Protein AF-A0A7C6A7K3-F1 (afdb_monomer_lite)

pLDDT: mean 88.15, std 12.74, range [51.0, 98.44]

Structure (mmCIF, N/CA/C/O backbone):
data_AF-A0A7C6A7K3-F1
#
_entry.id   AF-A0A7C6A7K3-F1
#
loop_
_atom_site.group_PDB
_atom_site.id
_atom_site.type_symbol
_atom_site.label_atom_id
_atom_site.label_alt_id
_atom_site.label_comp_id
_atom_site.label_asym_id
_atom_site.label_entity_id
_atom_site.label_seq_id
_atom_site.pdbx_PDB_ins_code
_atom_site.Cartn_x
_atom_site.Cartn_y
_atom_site.Cartn_z
_atom_site.occupancy
_atom_site.B_iso_or_equiv
_atom_site.auth_seq_id
_atom_site.auth_comp_id
_atom_site.auth_asym_id
_atom_site.auth_atom_id
_atom_site.pdbx_PDB_model_num
ATOM 1 N N . MET A 1 1 ? -1.069 21.422 1.270 1.00 51.00 1 MET A N 1
ATOM 2 C CA . MET A 1 1 ? -1.191 20.662 0.007 1.00 51.00 1 MET A CA 1
ATOM 3 C C . MET A 1 1 ? -2.345 19.659 0.063 1.00 51.00 1 MET A C 1
ATOM 5 O O . MET A 1 1 ? -3.3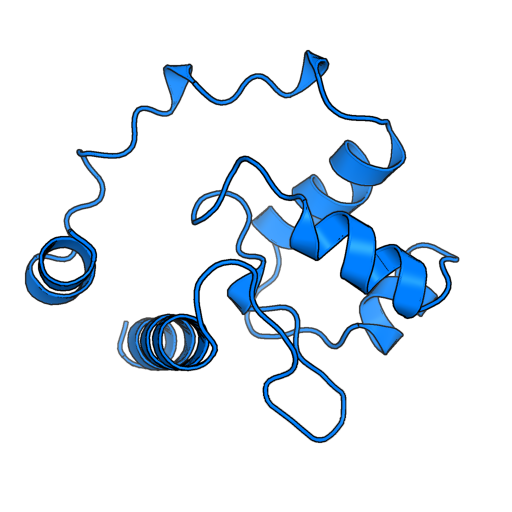29 19.885 -0.620 1.00 51.00 1 MET A O 1
ATOM 9 N N . PHE A 1 2 ? -2.332 18.653 0.949 1.00 56.59 2 PHE A N 1
ATOM 10 C CA . PHE A 1 2 ? -3.397 17.627 1.008 1.00 56.59 2 PHE A CA 1
ATOM 11 C C . PHE A 1 2 ? -4.784 18.129 1.449 1.00 56.59 2 PHE A C 1
ATOM 13 O O . PHE A 1 2 ? -5.793 17.709 0.896 1.00 56.59 2 PHE A O 1
ATOM 20 N N . SER A 1 3 ? -4.843 19.124 2.341 1.00 54.66 3 SER A N 1
ATOM 21 C CA . SER A 1 3 ? -6.094 19.801 2.738 1.00 54.66 3 SER A CA 1
ATOM 22 C C . SER A 1 3 ? -6.895 20.363 1.549 1.00 54.66 3 SER A C 1
ATOM 24 O O . SER A 1 3 ? -8.119 20.391 1.600 1.00 54.66 3 SER A O 1
ATOM 26 N N . MET A 1 4 ? -6.242 20.765 0.448 1.00 54.38 4 MET A N 1
ATOM 27 C CA . MET A 1 4 ? -6.947 21.249 -0.749 1.00 54.38 4 MET A CA 1
ATOM 28 C C . MET A 1 4 ? -7.599 20.111 -1.543 1.00 54.38 4 MET A C 1
ATOM 30 O O . MET A 1 4 ? -8.719 20.292 -2.014 1.00 54.38 4 MET A O 1
ATOM 34 N N . VAL A 1 5 ? -6.949 18.943 -1.618 1.00 63.59 5 VAL A N 1
ATOM 35 C CA . VAL A 1 5 ? -7.457 17.743 -2.310 1.00 63.59 5 VAL A CA 1
ATOM 36 C C . VAL A 1 5 ? -8.780 17.297 -1.696 1.00 63.59 5 VAL A C 1
ATOM 38 O O . VAL A 1 5 ? -9.785 17.162 -2.390 1.00 63.59 5 VAL A O 1
ATOM 41 N N . PHE A 1 6 ? -8.809 17.164 -0.369 1.00 64.25 6 PHE A N 1
ATOM 42 C CA . PHE A 1 6 ? -9.995 16.690 0.344 1.00 64.25 6 PHE A CA 1
ATOM 43 C C . PHE A 1 6 ? -11.097 17.745 0.459 1.00 64.25 6 PHE A C 1
ATOM 45 O O . PHE A 1 6 ? -12.274 17.396 0.429 1.00 64.25 6 PHE A O 1
ATOM 52 N N . LYS A 1 7 ? -10.749 19.039 0.553 1.00 63.25 7 LYS A N 1
ATOM 53 C CA . LYS A 1 7 ? -11.748 20.118 0.651 1.00 63.25 7 LYS A CA 1
ATOM 54 C C . LYS A 1 7 ? -12.428 20.445 -0.674 1.00 63.25 7 LYS A C 1
ATOM 56 O O . LYS A 1 7 ? -13.592 20.825 -0.658 1.00 63.25 7 LYS A O 1
ATOM 61 N N . LYS A 1 8 ? -11.710 20.361 -1.798 1.00 62.84 8 LYS A N 1
ATOM 62 C CA . LYS A 1 8 ? -12.235 20.775 -3.110 1.00 62.84 8 LYS A CA 1
ATOM 63 C C . LYS A 1 8 ? -12.629 19.613 -4.022 1.00 62.84 8 LYS A C 1
ATOM 65 O O . LYS A 1 8 ? -13.246 19.875 -5.046 1.00 62.84 8 LYS A O 1
ATOM 70 N N . LYS A 1 9 ? -12.288 18.362 -3.669 1.00 64.81 9 LYS A N 1
ATOM 71 C CA . LYS A 1 9 ? -12.401 17.182 -4.555 1.00 64.81 9 LYS A CA 1
ATOM 72 C C . LYS A 1 9 ? -11.753 17.414 -5.930 1.00 64.81 9 LYS A C 1
ATOM 74 O O . LYS A 1 9 ? -12.161 16.830 -6.927 1.00 64.81 9 LYS A O 1
ATOM 79 N N . ASP A 1 10 ? -10.757 18.291 -5.974 1.00 67.00 10 ASP A N 1
ATOM 80 C CA . ASP A 1 10 ? -10.119 18.734 -7.203 1.00 67.00 10 ASP A CA 1
ATOM 81 C C . ASP A 1 10 ? -8.786 18.007 -7.360 1.00 67.00 10 ASP A C 1
ATOM 83 O O . ASP A 1 10 ? -7.875 18.200 -6.553 1.00 67.00 10 ASP A O 1
ATOM 87 N N . LEU A 1 11 ? -8.708 17.138 -8.369 1.00 67.44 11 LEU A N 1
ATOM 88 C CA . LEU A 1 11 ? -7.525 16.352 -8.727 1.00 67.44 11 LEU A CA 1
ATOM 89 C C . LEU A 1 11 ? -6.780 16.934 -9.936 1.00 67.44 11 LEU A C 1
ATOM 91 O O . LEU A 1 11 ? -5.839 16.307 -10.416 1.00 67.44 11 LEU A O 1
ATOM 95 N N . SER A 1 12 ? -7.156 18.122 -10.431 1.00 68.69 12 SER A N 1
ATOM 96 C CA . SER A 1 12 ? -6.540 18.726 -11.622 1.00 68.69 12 SER A CA 1
ATOM 97 C C . SER A 1 12 ? -5.064 19.097 -11.432 1.00 68.69 12 SER A C 1
ATOM 99 O O . SER A 1 12 ? -4.372 19.393 -12.400 1.00 68.69 12 SER A O 1
ATOM 101 N N . PHE A 1 13 ? -4.579 19.097 -10.188 1.00 66.94 13 PHE A N 1
ATOM 102 C CA . PHE A 1 13 ? -3.173 19.319 -9.849 1.00 66.94 13 PHE A CA 1
ATOM 103 C C . PHE A 1 13 ? -2.287 18.088 -10.105 1.00 66.94 13 PHE A C 1
ATOM 105 O O . PHE A 1 13 ? -1.064 18.204 -10.038 1.00 66.94 13 PHE A O 1
ATOM 112 N N . LEU A 1 14 ? -2.875 16.908 -10.339 1.00 66.19 14 LEU A N 1
ATOM 113 C CA . LEU A 1 14 ? -2.122 15.715 -10.709 1.00 66.19 14 LEU A CA 1
ATOM 114 C C . LEU A 1 14 ? -1.771 15.796 -12.194 1.00 66.19 14 LEU A C 1
ATOM 116 O O . LEU A 1 14 ? -2.630 15.645 -13.060 1.00 66.19 14 LEU A O 1
ATOM 120 N N . ASP A 1 15 ? -0.492 16.014 -12.481 1.00 66.25 15 ASP A N 1
ATOM 121 C CA . ASP A 1 15 ? 0.033 15.868 -13.833 1.00 66.25 15 ASP A CA 1
ATOM 122 C C . ASP A 1 15 ? 0.214 14.378 -14.156 1.00 66.25 15 ASP A C 1
ATOM 124 O O . ASP A 1 15 ? 1.204 13.740 -13.787 1.00 66.25 15 ASP A O 1
ATOM 128 N N . TYR A 1 16 ? -0.777 13.814 -14.844 1.00 67.31 16 TYR A N 1
ATOM 129 C CA . TYR A 1 16 ? -0.756 12.425 -15.301 1.00 67.31 16 TYR A CA 1
ATOM 130 C C . TYR A 1 16 ? 0.344 12.155 -16.345 1.00 67.31 16 TYR A C 1
ATOM 132 O O . TYR A 1 16 ? 0.707 10.996 -16.543 1.00 67.31 16 TYR A O 1
ATOM 140 N N . GLY A 1 17 ? 0.917 13.192 -16.974 1.00 66.44 17 GLY A N 1
ATOM 141 C CA . GLY A 1 17 ? 2.049 13.080 -17.898 1.00 66.44 17 GLY A CA 1
ATOM 142 C C . GLY A 1 17 ? 3.356 12.645 -17.226 1.00 66.44 17 GLY A C 1
ATOM 143 O O . GLY A 1 17 ? 4.271 12.184 -17.905 1.00 66.44 17 GLY A O 1
ATOM 144 N N . LEU A 1 18 ? 3.432 12.714 -15.892 1.00 67.62 18 LEU A N 1
ATOM 145 C CA . LEU A 1 18 ? 4.571 12.237 -15.098 1.00 67.62 18 LEU A CA 1
ATOM 146 C C . LEU A 1 18 ? 4.521 10.725 -14.797 1.00 67.62 18 LEU A C 1
ATOM 148 O O . LEU A 1 18 ? 5.452 10.182 -14.196 1.00 67.62 18 LEU A O 1
ATOM 152 N N . LEU A 1 19 ? 3.455 10.023 -15.199 1.00 80.25 19 LEU A N 1
ATOM 153 C CA . LEU A 1 19 ? 3.285 8.586 -14.966 1.00 80.25 19 LEU A CA 1
ATOM 154 C C . LEU A 1 19 ? 4.096 7.749 -15.965 1.00 80.25 19 LEU A C 1
ATOM 156 O O . LEU A 1 19 ? 3.555 7.179 -16.912 1.00 80.25 19 LEU A O 1
ATOM 160 N N . ASN A 1 20 ? 5.405 7.647 -15.746 1.00 87.19 20 ASN A N 1
ATOM 161 C CA . ASN A 1 20 ? 6.273 6.819 -16.579 1.00 87.19 20 ASN A CA 1
ATOM 162 C C . ASN A 1 20 ? 6.396 5.380 -16.045 1.00 87.19 20 ASN A C 1
ATOM 164 O O . ASN A 1 20 ? 7.259 5.074 -15.219 1.00 87.19 20 ASN A O 1
ATOM 168 N N . TRP A 1 21 ? 5.551 4.483 -16.550 1.00 89.69 21 TRP A N 1
ATOM 169 C CA . TRP A 1 21 ? 5.544 3.068 -16.165 1.00 89.69 21 TRP A CA 1
ATOM 170 C C . TRP A 1 21 ? 6.789 2.293 -16.606 1.00 89.69 21 TRP A C 1
ATOM 172 O O . TRP A 1 21 ? 7.088 1.260 -16.011 1.00 89.69 21 TRP A O 1
ATOM 182 N N . GLU A 1 22 ? 7.551 2.778 -17.590 1.00 90.62 22 GLU A N 1
ATOM 183 C CA . GLU A 1 22 ? 8.746 2.080 -18.087 1.00 90.62 22 GLU A CA 1
ATOM 184 C C . GLU A 1 22 ? 9.875 1.999 -17.056 1.00 90.62 22 GLU A C 1
ATOM 186 O O . GLU A 1 22 ? 10.727 1.120 -17.135 1.00 90.62 22 GLU A O 1
ATOM 191 N N . MET A 1 23 ? 9.859 2.869 -16.044 1.00 88.81 23 MET A N 1
ATOM 192 C CA . MET A 1 23 ? 10.840 2.854 -14.956 1.00 88.81 23 MET A CA 1
ATOM 193 C C . MET A 1 23 ? 10.566 1.784 -13.890 1.00 88.81 23 MET A C 1
ATOM 195 O O . MET A 1 23 ? 11.373 1.609 -12.977 1.00 88.81 23 MET A O 1
ATOM 199 N N . LEU A 1 24 ? 9.420 1.104 -13.958 1.00 93.44 24 LEU A N 1
ATOM 200 C CA . LEU A 1 24 ? 9.014 0.107 -12.975 1.00 93.44 24 LEU A CA 1
ATOM 201 C C . LEU A 1 24 ? 9.496 -1.294 -13.354 1.00 93.44 24 LEU A C 1
ATOM 203 O O . LEU A 1 24 ? 9.474 -1.674 -14.524 1.00 93.44 24 LEU A O 1
ATOM 207 N N . SER A 1 25 ? 9.843 -2.096 -12.347 1.00 96.25 25 SER A N 1
ATOM 208 C CA . SER A 1 25 ? 10.050 -3.532 -12.534 1.00 96.25 25 SER A CA 1
ATOM 209 C C . SER A 1 25 ? 8.745 -4.241 -12.905 1.00 96.25 25 SER A C 1
ATOM 211 O O . SER A 1 25 ? 7.652 -3.763 -12.592 1.00 96.25 25 SER A O 1
ATOM 213 N N . ASP A 1 26 ? 8.843 -5.430 -13.501 1.00 96.88 26 ASP A N 1
ATOM 214 C CA . ASP A 1 26 ? 7.666 -6.236 -13.848 1.00 96.88 26 ASP A CA 1
ATOM 215 C C . ASP A 1 26 ? 6.789 -6.536 -12.622 1.00 96.88 26 ASP A C 1
ATOM 217 O O . ASP A 1 26 ? 5.563 -6.472 -12.683 1.00 96.88 26 ASP A O 1
ATOM 221 N N . GLU A 1 27 ? 7.413 -6.763 -11.464 1.00 97.19 27 GLU A N 1
ATOM 222 C CA . GLU A 1 27 ? 6.711 -7.001 -10.199 1.00 97.19 27 GLU A CA 1
ATOM 223 C C . GLU A 1 27 ? 5.938 -5.763 -9.728 1.00 97.19 27 GLU A C 1
ATOM 225 O O . GLU A 1 27 ? 4.818 -5.883 -9.225 1.00 97.19 27 GLU A O 1
ATOM 230 N N . GLN A 1 28 ? 6.515 -4.569 -9.903 1.00 97.00 28 GLN A N 1
ATOM 231 C CA . GLN A 1 28 ? 5.830 -3.309 -9.617 1.00 97.00 28 GLN A CA 1
ATOM 232 C C . GLN A 1 28 ? 4.666 -3.100 -10.583 1.00 97.00 28 GLN A C 1
ATOM 234 O O . GLN A 1 28 ? 3.555 -2.843 -10.124 1.00 97.00 28 GLN A O 1
ATOM 239 N N . LYS A 1 29 ? 4.894 -3.268 -11.894 1.00 96.38 29 LYS A N 1
ATOM 240 C CA . LYS A 1 29 ? 3.860 -3.135 -12.931 1.00 96.38 29 LYS A CA 1
ATOM 241 C C . LYS A 1 29 ? 2.663 -4.035 -12.618 1.00 96.38 29 LYS A C 1
ATOM 243 O O . LYS A 1 29 ? 1.545 -3.542 -12.523 1.00 96.38 29 LYS A O 1
ATOM 248 N N . MET A 1 30 ? 2.900 -5.320 -12.345 1.00 96.56 30 MET A N 1
ATOM 249 C CA . MET A 1 30 ? 1.845 -6.284 -12.009 1.00 96.56 30 MET A CA 1
ATOM 250 C C . MET A 1 30 ? 1.033 -5.885 -10.770 1.00 96.56 30 MET A C 1
ATOM 252 O O . MET A 1 30 ? -0.200 -5.885 -10.803 1.00 96.56 30 MET A O 1
ATOM 256 N N . VAL A 1 31 ? 1.710 -5.551 -9.665 1.00 97.75 31 VAL A N 1
ATOM 257 C CA . VAL A 1 31 ? 1.031 -5.208 -8.407 1.00 97.75 31 VAL A CA 1
ATOM 258 C C . VAL A 1 31 ? 0.267 -3.893 -8.541 1.00 97.75 31 VAL A C 1
ATOM 260 O O . VAL A 1 31 ? -0.866 -3.791 -8.072 1.00 97.75 31 VAL A O 1
ATOM 263 N N . TYR A 1 32 ? 0.861 -2.883 -9.173 1.00 96.50 32 TYR A N 1
ATOM 264 C CA . TYR A 1 32 ? 0.251 -1.564 -9.304 1.00 96.50 32 TYR A CA 1
ATOM 265 C C . TYR A 1 32 ? -0.927 -1.577 -10.273 1.00 96.50 32 TYR A C 1
ATOM 267 O O . TYR A 1 32 ? -1.955 -0.985 -9.953 1.00 96.50 32 TYR A O 1
ATOM 275 N N . GLU A 1 33 ? -0.829 -2.297 -11.393 1.00 95.25 33 GLU A N 1
ATOM 276 C CA . GLU A 1 33 ? -1.957 -2.473 -12.312 1.00 95.25 33 GLU A CA 1
ATOM 277 C C . GLU A 1 33 ? -3.148 -3.128 -11.618 1.00 95.25 33 GLU A C 1
ATOM 279 O O . GLU A 1 33 ? -4.274 -2.655 -11.739 1.00 95.25 33 GLU A O 1
ATOM 284 N N . PHE A 1 34 ? -2.922 -4.148 -10.791 1.00 97.00 34 PHE A N 1
ATOM 285 C CA . PHE A 1 34 ? -4.006 -4.717 -9.998 1.00 97.00 34 PHE A CA 1
ATOM 286 C C . PHE A 1 34 ? -4.593 -3.707 -9.006 1.00 97.00 34 PHE A C 1
ATOM 288 O O . PHE A 1 34 ? -5.809 -3.534 -8.951 1.00 97.00 34 PHE A O 1
ATOM 295 N N . LEU A 1 35 ? -3.745 -2.997 -8.252 1.00 96.62 35 LEU A N 1
ATOM 296 C CA . LEU A 1 35 ? -4.193 -2.014 -7.263 1.00 96.62 35 LEU A CA 1
ATOM 297 C C . LEU A 1 35 ? -4.996 -0.862 -7.873 1.00 96.62 35 LEU A C 1
ATOM 299 O O . LEU A 1 35 ? -5.896 -0.352 -7.215 1.00 96.62 35 LEU A O 1
ATOM 303 N N . ARG A 1 36 ? -4.734 -0.462 -9.120 1.00 93.44 36 ARG A N 1
ATOM 304 C CA . ARG A 1 36 ? -5.534 0.567 -9.810 1.00 93.44 36 ARG A CA 1
ATOM 305 C C . ARG A 1 36 ? -7.004 0.183 -9.969 1.00 93.44 36 ARG A C 1
ATOM 307 O O . ARG A 1 36 ? -7.852 1.066 -10.037 1.00 93.44 36 ARG A O 1
ATOM 314 N N . HIS A 1 37 ? -7.296 -1.113 -10.014 1.00 92.88 37 HIS A N 1
ATOM 315 C CA . HIS A 1 37 ? -8.620 -1.632 -10.343 1.00 92.88 37 HIS A CA 1
ATOM 316 C C . HIS A 1 37 ? -9.354 -2.247 -9.146 1.00 92.88 37 HIS A C 1
ATOM 318 O O . HIS A 1 37 ? -10.504 -2.660 -9.290 1.00 92.88 37 HIS A O 1
ATOM 324 N N . ILE A 1 38 ? -8.738 -2.318 -7.958 1.00 94.06 38 ILE A N 1
ATOM 325 C CA . ILE A 1 38 ? -9.432 -2.867 -6.788 1.00 94.06 38 ILE A CA 1
ATOM 326 C C . ILE A 1 38 ? -10.546 -1.936 -6.304 1.00 94.06 38 ILE A C 1
ATOM 328 O O . ILE A 1 38 ? -10.376 -0.718 -6.198 1.00 94.06 38 ILE A O 1
ATOM 332 N N . SER A 1 39 ? -11.673 -2.534 -5.929 1.00 89.25 39 SER A N 1
ATOM 333 C CA . SER A 1 39 ? -12.723 -1.875 -5.156 1.00 89.25 39 SER A CA 1
ATOM 334 C C . SER A 1 39 ? -12.518 -2.174 -3.670 1.00 89.25 39 SER A C 1
ATOM 336 O O . SER A 1 39 ? -12.414 -3.334 -3.281 1.00 89.25 39 SER A O 1
ATOM 338 N N . GLY A 1 40 ? -12.462 -1.135 -2.835 1.00 93.50 40 GLY A N 1
ATOM 339 C CA . GLY A 1 40 ? -12.264 -1.287 -1.391 1.00 93.50 40 GLY A CA 1
ATOM 340 C C . GLY A 1 40 ? -10.825 -1.625 -0.984 1.00 93.50 40 GLY A C 1
ATOM 341 O O . GLY A 1 40 ? -9.869 -1.323 -1.695 1.00 93.50 40 GLY A O 1
ATOM 342 N N . VAL A 1 41 ? -10.669 -2.205 0.207 1.00 97.00 41 VAL A N 1
ATOM 343 C CA . VAL A 1 41 ? -9.361 -2.497 0.816 1.00 97.00 41 VAL A CA 1
ATOM 344 C C . VAL A 1 41 ? -8.921 -3.938 0.566 1.00 97.00 41 VAL A C 1
ATOM 346 O O . VAL A 1 41 ? -9.750 -4.836 0.452 1.00 97.00 41 VAL A O 1
ATOM 349 N N . ILE A 1 42 ? -7.608 -4.165 0.538 1.00 98.06 42 ILE A N 1
ATOM 350 C CA . ILE A 1 42 ? -6.995 -5.498 0.471 1.00 98.06 42 ILE A CA 1
ATOM 351 C C . ILE A 1 42 ? -5.871 -5.599 1.497 1.00 98.06 42 ILE A C 1
ATOM 353 O O . ILE A 1 42 ? -5.175 -4.622 1.771 1.00 98.06 42 ILE A O 1
ATOM 357 N N . THR A 1 43 ? -5.654 -6.767 2.086 1.00 98.44 43 THR A N 1
ATOM 358 C CA . THR A 1 43 ? -4.550 -6.958 3.026 1.00 98.44 43 THR A CA 1
ATOM 359 C C . THR A 1 43 ? -3.229 -7.253 2.312 1.00 98.44 43 THR A C 1
ATOM 361 O O . THR A 1 43 ? -3.194 -7.851 1.235 1.00 98.44 43 THR A O 1
ATOM 364 N N . TYR A 1 44 ? -2.099 -6.925 2.950 1.00 98.12 44 TYR A N 1
ATOM 365 C CA . TYR A 1 44 ? -0.772 -7.348 2.463 1.00 98.12 44 TYR A CA 1
ATOM 366 C C . TYR A 1 44 ? -0.659 -8.869 2.272 1.00 98.12 44 TYR A C 1
ATOM 368 O O . TYR A 1 44 ? 0.114 -9.325 1.431 1.00 98.12 44 TYR A O 1
ATOM 376 N N . LYS A 1 45 ? -1.397 -9.647 3.076 1.00 98.06 45 LYS A N 1
ATOM 377 C CA . LYS A 1 45 ? -1.406 -11.107 3.008 1.00 98.06 45 LYS A CA 1
ATOM 378 C C . LYS A 1 45 ? -2.144 -11.590 1.758 1.00 98.06 45 LYS A C 1
ATOM 380 O O . LYS A 1 45 ? -1.553 -12.337 0.991 1.00 98.06 45 LYS A O 1
ATOM 385 N N . GLU A 1 46 ? -3.367 -11.119 1.524 1.00 98.31 46 GLU A N 1
ATOM 386 C CA . GLU A 1 46 ? -4.164 -11.493 0.342 1.00 98.31 46 GLU A CA 1
ATOM 387 C C . GLU A 1 46 ? -3.460 -11.096 -0.959 1.00 98.31 46 GLU A C 1
ATOM 389 O O . GLU A 1 46 ? -3.424 -11.859 -1.921 1.00 98.31 46 GLU A O 1
ATOM 394 N N . LEU A 1 47 ? -2.848 -9.909 -0.980 1.00 97.81 47 LEU A N 1
ATOM 395 C CA . LEU A 1 47 ? -2.079 -9.448 -2.131 1.00 97.81 47 LEU A CA 1
ATOM 396 C C . LEU A 1 47 ? -0.821 -10.311 -2.346 1.00 97.81 47 LEU A C 1
ATOM 398 O O . LEU A 1 47 ? -0.453 -10.599 -3.482 1.00 97.81 47 LEU A O 1
ATOM 402 N N . GLY A 1 48 ? -0.188 -10.770 -1.262 1.00 98.19 48 GLY A N 1
ATOM 403 C CA . GLY A 1 48 ? 0.933 -11.706 -1.317 1.00 98.19 48 GLY A CA 1
ATOM 404 C C . GLY A 1 48 ? 0.532 -13.073 -1.870 1.00 98.19 48 GLY A C 1
A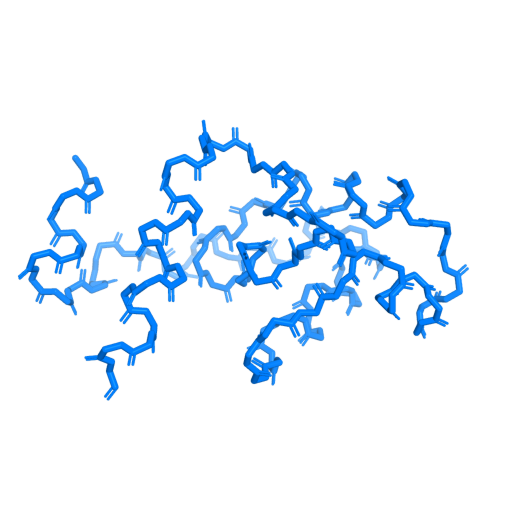TOM 405 O O . GLY A 1 48 ? 1.176 -13.572 -2.788 1.00 98.19 48 GLY A O 1
ATOM 406 N N . GLU A 1 49 ? -0.568 -13.639 -1.372 1.00 98.31 49 GLU A N 1
ATOM 407 C CA . GLU A 1 49 ? -1.136 -14.906 -1.852 1.00 98.31 49 GLU A CA 1
ATOM 408 C C . GLU A 1 49 ? -1.507 -14.829 -3.338 1.00 98.31 49 GLU A C 1
ATOM 410 O O . GLU A 1 49 ? -1.205 -15.749 -4.094 1.00 98.31 49 GLU A O 1
ATOM 415 N N . ARG A 1 50 ? -2.075 -13.701 -3.783 1.00 97.69 50 ARG A N 1
ATOM 416 C CA . ARG A 1 50 ? -2.451 -13.477 -5.185 1.00 97.69 50 ARG A CA 1
ATOM 417 C C . ARG A 1 50 ? -1.265 -13.497 -6.151 1.00 97.69 50 ARG A C 1
ATOM 419 O O . ARG A 1 50 ? -1.407 -14.006 -7.257 1.00 97.69 50 ARG A O 1
ATOM 426 N N . PHE A 1 51 ? -0.133 -12.916 -5.762 1.00 97.38 51 PHE A N 1
ATOM 427 C CA . PHE A 1 51 ? 1.032 -12.751 -6.641 1.00 97.38 51 PHE A CA 1
ATOM 428 C C . PHE A 1 51 ? 2.180 -13.719 -6.339 1.00 97.38 51 PHE A C 1
ATOM 430 O O . PHE A 1 51 ? 3.255 -13.595 -6.919 1.00 97.38 51 PHE A O 1
ATOM 437 N N . GLY A 1 52 ? 1.982 -14.674 -5.424 1.00 97.69 52 GLY A N 1
ATOM 438 C CA . GLY A 1 52 ? 3.038 -15.602 -5.014 1.00 97.69 52 GLY A CA 1
ATOM 439 C C . GLY A 1 52 ? 4.196 -14.913 -4.284 1.00 97.69 52 GLY A C 1
ATOM 440 O O . GLY A 1 52 ? 5.336 -15.371 -4.337 1.00 97.69 52 GLY A O 1
ATOM 441 N N . PHE A 1 53 ? 3.927 -13.797 -3.602 1.00 98.00 53 PHE A N 1
ATOM 442 C CA . PHE A 1 53 ? 4.928 -13.019 -2.881 1.00 98.00 53 PHE A CA 1
ATOM 443 C C . PHE A 1 53 ? 4.718 -13.074 -1.372 1.00 98.00 53 PHE A C 1
ATOM 445 O O . PHE A 1 53 ? 3.606 -13.041 -0.854 1.00 98.00 53 PHE A O 1
ATOM 452 N N . HIS A 1 54 ? 5.821 -13.054 -0.624 1.00 98.06 54 HIS A N 1
ATOM 453 C CA . HIS A 1 54 ? 5.749 -12.860 0.818 1.00 98.06 54 HIS A CA 1
ATOM 454 C C . HIS A 1 54 ? 5.175 -11.466 1.139 1.00 98.06 54 HIS A C 1
ATOM 456 O O . HIS A 1 54 ? 5.583 -10.470 0.543 1.00 98.06 54 HIS A O 1
ATOM 462 N N . GLN A 1 55 ? 4.318 -11.355 2.159 1.00 96.62 55 GLN A N 1
ATOM 463 C CA . GLN A 1 55 ? 3.668 -10.094 2.572 1.00 96.62 55 GLN A CA 1
ATOM 464 C C 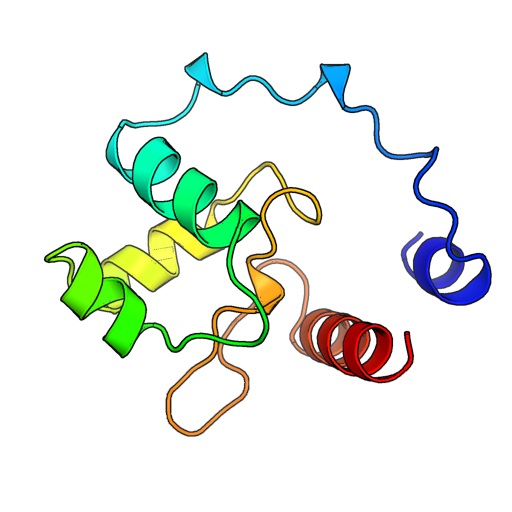. GLN A 1 55 ? 4.642 -8.915 2.794 1.00 96.62 55 GLN A C 1
ATOM 466 O O . GLN A 1 55 ? 4.317 -7.762 2.529 1.00 96.62 55 GLN A O 1
ATOM 471 N N . ARG A 1 56 ? 5.877 -9.198 3.232 1.00 96.50 56 ARG A N 1
ATOM 472 C CA . ARG A 1 56 ? 6.957 -8.194 3.366 1.00 96.50 56 ARG A CA 1
ATOM 473 C C . ARG A 1 56 ? 7.405 -7.607 2.022 1.00 96.50 56 ARG A C 1
ATOM 475 O O . ARG A 1 56 ? 7.687 -6.416 1.956 1.00 96.50 56 ARG A O 1
ATOM 482 N N . LYS A 1 57 ? 7.454 -8.423 0.964 1.00 97.94 57 LYS A N 1
ATOM 483 C CA . LYS A 1 57 ? 7.780 -7.973 -0.394 1.00 97.94 57 LYS A CA 1
ATOM 484 C C . LYS A 1 57 ? 6.674 -7.075 -0.936 1.00 97.94 57 LYS A C 1
ATOM 486 O O . LYS A 1 57 ? 6.969 -6.000 -1.437 1.00 97.94 57 LYS A O 1
ATOM 491 N N . ILE A 1 58 ? 5.412 -7.453 -0.725 1.00 98.19 58 ILE A N 1
ATOM 492 C CA . ILE A 1 58 ? 4.270 -6.584 -1.032 1.00 98.19 58 ILE A CA 1
ATOM 493 C C . ILE A 1 58 ? 4.384 -5.249 -0.292 1.00 98.19 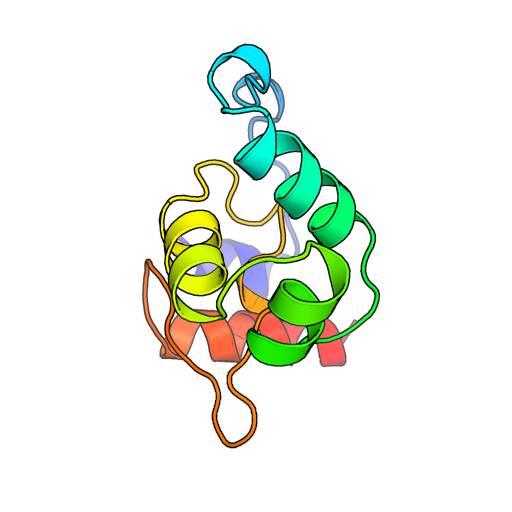58 ILE A C 1
ATOM 495 O O . ILE A 1 58 ? 4.272 -4.197 -0.911 1.00 98.19 58 ILE A O 1
ATOM 499 N N . ALA A 1 59 ? 4.649 -5.274 1.017 1.00 96.62 59 ALA A N 1
ATOM 500 C CA . ALA A 1 59 ? 4.804 -4.049 1.796 1.00 96.62 59 ALA A CA 1
ATOM 501 C C . ALA A 1 59 ? 5.917 -3.143 1.241 1.00 96.62 59 ALA A C 1
ATOM 503 O O . ALA A 1 59 ? 5.741 -1.928 1.201 1.00 96.62 59 ALA A O 1
ATOM 504 N N . TYR A 1 60 ? 7.028 -3.721 0.773 1.00 97.38 60 TYR A N 1
ATOM 505 C CA . TYR A 1 60 ? 8.090 -2.982 0.092 1.00 97.38 60 TYR A CA 1
ATOM 506 C C . TYR A 1 60 ? 7.619 -2.377 -1.238 1.00 97.38 60 TYR A C 1
ATOM 508 O O . TYR A 1 60 ? 7.722 -1.164 -1.397 1.00 97.38 60 TYR A O 1
ATOM 516 N N . LEU A 1 61 ? 7.043 -3.177 -2.144 1.00 97.12 61 LEU A N 1
ATOM 517 C CA . LEU A 1 61 ? 6.552 -2.711 -3.450 1.00 97.12 61 LEU A CA 1
ATOM 518 C C . LEU A 1 61 ? 5.536 -1.571 -3.297 1.00 97.12 61 LEU A C 1
ATOM 520 O O . LEU A 1 61 ? 5.609 -0.571 -4.003 1.00 97.12 61 LEU A O 1
ATOM 524 N N . VAL A 1 62 ? 4.623 -1.684 -2.333 1.00 96.31 62 VAL A N 1
ATOM 525 C CA . VAL A 1 62 ? 3.616 -0.657 -2.032 1.00 96.31 62 VAL A CA 1
ATOM 526 C C . VAL A 1 62 ? 4.250 0.594 -1.406 1.00 96.31 62 VAL A C 1
ATOM 528 O O . VAL A 1 62 ? 3.804 1.704 -1.685 1.00 96.31 62 VAL A O 1
ATOM 531 N N . LYS A 1 63 ? 5.299 0.438 -0.582 1.00 95.06 63 LYS A N 1
ATOM 532 C CA . LYS A 1 63 ? 6.026 1.550 0.059 1.00 95.06 63 LYS A CA 1
ATOM 533 C C . LYS A 1 63 ? 6.808 2.406 -0.936 1.00 95.06 63 LYS A C 1
ATOM 535 O O . LYS A 1 63 ? 7.016 3.572 -0.643 1.00 95.06 63 LYS A O 1
ATOM 540 N N . ILE A 1 64 ? 7.276 1.842 -2.046 1.00 93.62 64 ILE A N 1
ATOM 541 C CA . ILE A 1 64 ? 8.074 2.566 -3.050 1.00 93.62 64 ILE A CA 1
ATOM 542 C C . ILE A 1 64 ? 7.241 3.047 -4.243 1.00 93.62 64 ILE A C 1
ATOM 544 O O . ILE A 1 64 ? 7.809 3.380 -5.276 1.00 93.62 64 ILE A O 1
ATOM 548 N N . ASN A 1 65 ? 5.910 3.048 -4.124 1.00 92.69 65 ASN A N 1
ATOM 549 C CA . ASN A 1 65 ? 5.008 3.464 -5.191 1.00 92.69 65 ASN A CA 1
ATOM 550 C C . ASN A 1 65 ? 5.238 4.945 -5.560 1.00 92.69 65 ASN A C 1
ATOM 552 O O . ASN A 1 65 ? 4.900 5.813 -4.753 1.00 92.69 65 ASN A O 1
ATOM 556 N N . PRO A 1 66 ? 5.748 5.259 -6.767 1.00 89.31 66 PRO A N 1
ATOM 557 C CA . PRO A 1 66 ? 5.947 6.643 -7.191 1.00 89.31 66 PRO A CA 1
ATOM 558 C C . PRO A 1 66 ? 4.632 7.325 -7.603 1.00 89.31 66 PRO A C 1
ATOM 560 O O . PRO A 1 66 ? 4.570 8.547 -7.688 1.00 89.31 66 PRO A O 1
ATOM 563 N N . PHE A 1 67 ? 3.571 6.551 -7.842 1.00 88.31 67 PHE A N 1
ATOM 564 C CA . PHE A 1 67 ? 2.299 7.000 -8.411 1.00 88.31 67 PHE A CA 1
ATOM 565 C C . PHE A 1 67 ? 1.203 7.035 -7.352 1.00 88.31 67 PHE A C 1
ATOM 567 O O . PHE A 1 67 ? 0.148 6.410 -7.468 1.00 88.31 67 PHE A O 1
ATOM 574 N N . VAL A 1 68 ? 1.479 7.747 -6.270 1.00 84.56 68 VAL A N 1
ATOM 575 C CA . VAL A 1 68 ? 0.556 7.909 -5.144 1.00 84.56 68 VAL A CA 1
ATOM 576 C C . VAL A 1 68 ? -0.740 8.554 -5.652 1.00 84.56 68 VAL A C 1
ATOM 578 O O . VAL A 1 68 ? -0.701 9.406 -6.535 1.00 84.56 68 VAL A O 1
ATOM 581 N N . TYR A 1 69 ? -1.888 8.124 -5.120 1.00 83.12 69 TYR A N 1
ATOM 582 C CA . TYR A 1 69 ? -3.257 8.466 -5.560 1.00 83.12 69 TYR A CA 1
ATOM 583 C C . TYR A 1 69 ? -3.735 7.782 -6.839 1.00 83.12 69 TYR A C 1
ATOM 585 O O . TYR A 1 69 ? -4.868 7.310 -6.862 1.00 83.12 69 TYR A O 1
ATOM 593 N N . VAL A 1 70 ? -2.892 7.677 -7.868 1.00 88.12 70 VAL A N 1
ATOM 594 C CA . VAL A 1 70 ? -3.245 6.954 -9.104 1.00 88.12 70 VAL A CA 1
ATOM 595 C C . VAL A 1 70 ? -3.229 5.450 -8.861 1.00 88.12 70 VAL A C 1
ATOM 597 O O . VAL A 1 70 ? -4.158 4.735 -9.227 1.00 88.12 70 VAL A O 1
ATOM 600 N N . VAL A 1 71 ? -2.179 4.974 -8.197 1.00 92.50 71 VAL A N 1
ATOM 601 C CA . VAL A 1 71 ? -2.098 3.631 -7.638 1.00 92.50 71 VAL A CA 1
ATOM 602 C C . VAL A 1 71 ? -2.473 3.754 -6.157 1.00 92.50 71 VAL A C 1
ATOM 604 O O . VAL A 1 71 ? -1.693 4.319 -5.379 1.00 92.50 71 VAL A O 1
ATOM 607 N N . PRO A 1 72 ? -3.657 3.269 -5.735 1.00 93.56 72 PRO A N 1
ATOM 608 C CA . PRO A 1 72 ? -4.211 3.525 -4.408 1.00 93.56 72 PRO A CA 1
ATOM 609 C C . PRO A 1 72 ? -3.560 2.633 -3.338 1.00 93.56 72 PRO A C 1
ATOM 611 O O . PRO A 1 72 ? -4.185 1.764 -2.731 1.00 93.56 72 PRO A O 1
ATOM 614 N N . CYS A 1 73 ? -2.269 2.847 -3.078 1.00 95.12 73 CYS A N 1
ATOM 615 C CA . CYS A 1 73 ? -1.495 2.102 -2.084 1.00 95.12 73 CYS A CA 1
ATOM 616 C C . CYS A 1 73 ? -2.046 2.240 -0.651 1.00 95.12 73 CYS A C 1
ATOM 618 O O . CYS A 1 73 ? -1.800 1.369 0.187 1.00 95.12 73 CYS 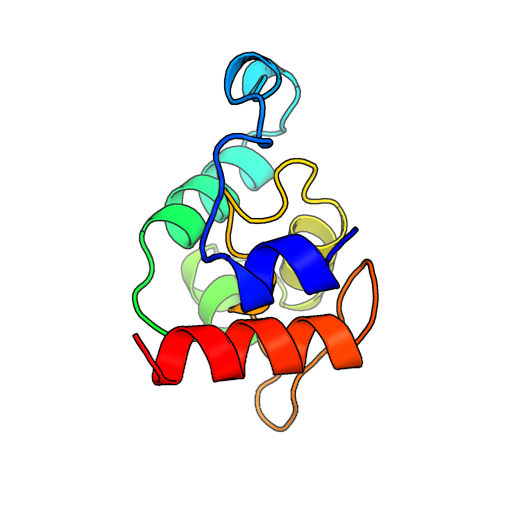A O 1
ATOM 620 N N . HIS A 1 74 ? -2.827 3.289 -0.361 1.00 95.50 74 HIS A N 1
ATOM 621 C CA . HIS A 1 74 ? -3.530 3.471 0.915 1.00 95.50 74 HIS A CA 1
ATOM 622 C C . HIS A 1 74 ? -4.611 2.411 1.165 1.00 95.50 74 HIS A C 1
ATOM 624 O O . HIS A 1 74 ? -4.916 2.141 2.325 1.00 95.50 74 HIS A O 1
ATOM 630 N N . ARG A 1 75 ? -5.132 1.758 0.115 1.00 96.94 75 ARG A N 1
ATOM 631 C CA . ARG A 1 75 ? -6.097 0.649 0.221 1.00 96.94 75 ARG A CA 1
ATOM 632 C C . ARG A 1 75 ? -5.465 -0.674 0.659 1.00 96.94 75 ARG A C 1
ATOM 634 O O . ARG A 1 75 ? -6.192 -1.599 1.015 1.00 96.94 75 ARG A O 1
ATOM 641 N N . VAL A 1 76 ? -4.132 -0.775 0.675 1.00 97.81 76 VAL A N 1
ATOM 642 C CA . VAL A 1 76 ? -3.433 -1.970 1.168 1.00 97.81 76 VAL A CA 1
ATOM 643 C C . VAL A 1 76 ? -3.234 -1.872 2.678 1.00 97.81 76 VAL A C 1
ATOM 645 O O . VAL A 1 76 ? -2.443 -1.052 3.144 1.00 97.81 76 VAL A O 1
ATOM 648 N N . ILE A 1 77 ? -3.924 -2.701 3.459 1.00 97.94 77 ILE A N 1
ATOM 649 C CA . ILE A 1 77 ? -3.945 -2.640 4.931 1.00 97.94 77 ILE A CA 1
ATOM 650 C C . ILE A 1 77 ? -3.303 -3.872 5.584 1.00 97.94 77 ILE A C 1
ATOM 652 O O . ILE A 1 77 ? -3.036 -4.891 4.944 1.00 97.94 77 ILE A O 1
ATOM 656 N N . ALA A 1 78 ? -3.023 -3.796 6.886 1.00 97.12 78 ALA A N 1
ATOM 657 C CA . ALA A 1 78 ? -2.646 -4.982 7.646 1.00 97.12 78 ALA A CA 1
ATOM 658 C C . ALA A 1 78 ? -3.899 -5.763 8.063 1.00 97.12 78 ALA A C 1
ATOM 660 O O . ALA A 1 78 ? -4.982 -5.201 8.178 1.00 97.12 78 ALA A O 1
ATOM 661 N N . LYS A 1 79 ? -3.748 -7.063 8.340 1.00 94.94 79 LYS A N 1
ATOM 662 C CA . LYS A 1 79 ? -4.878 -7.933 8.712 1.00 94.94 79 LYS A CA 1
ATOM 663 C C . LYS A 1 79 ? -5.679 -7.401 9.912 1.00 94.94 79 LYS A C 1
ATOM 665 O O . LYS A 1 79 ? -6.896 -7.500 9.923 1.00 94.94 79 LYS A O 1
ATOM 670 N N . ASN A 1 80 ? -4.982 -6.839 10.901 1.00 94.75 80 ASN A N 1
ATOM 671 C CA . ASN A 1 80 ? -5.567 -6.401 12.173 1.00 94.75 80 ASN A CA 1
ATOM 672 C C . ASN A 1 80 ? -5.302 -4.912 12.469 1.00 94.75 80 ASN A C 1
ATOM 674 O O . ASN A 1 80 ? -5.431 -4.481 13.611 1.00 94.75 80 ASN A O 1
ATOM 678 N N . SER A 1 81 ? -4.842 -4.129 11.488 1.00 95.88 81 SER A N 1
ATOM 679 C CA . SER A 1 81 ? -4.565 -2.701 11.683 1.00 95.88 81 SER A CA 1
ATOM 680 C C . SER A 1 81 ? -4.504 -1.943 10.357 1.00 95.88 81 SER A C 1
ATOM 682 O O . SER A 1 81 ? -4.470 -2.528 9.278 1.00 95.88 81 SER A O 1
ATOM 684 N N . ILE A 1 82 ? -4.424 -0.614 10.433 1.00 95.50 82 ILE A N 1
ATOM 685 C CA . ILE A 1 82 ? -4.289 0.258 9.258 1.00 95.50 82 ILE A CA 1
ATOM 686 C C . ILE A 1 82 ? -3.020 -0.034 8.430 1.00 95.50 82 ILE A C 1
ATOM 688 O O . ILE A 1 82 ? -2.986 0.209 7.224 1.00 95.50 82 ILE A O 1
ATOM 692 N N . GLY A 1 83 ? -1.978 -0.604 9.046 1.00 94.75 83 GLY A N 1
ATOM 693 C CA . GLY A 1 83 ? -0.676 -0.829 8.415 1.00 94.75 83 GLY A CA 1
ATOM 694 C C . GLY A 1 83 ? 0.125 0.460 8.178 1.00 94.75 83 GLY A C 1
ATOM 695 O O . GLY A 1 83 ? -0.254 1.541 8.620 1.00 94.75 83 GLY A O 1
ATOM 696 N N . GLY A 1 84 ? 1.255 0.341 7.479 1.00 93.00 84 GLY A N 1
ATOM 697 C CA . GLY A 1 84 ? 2.132 1.477 7.179 1.00 93.00 84 GLY A CA 1
ATOM 698 C C . GLY A 1 84 ? 1.667 2.311 5.982 1.00 93.00 84 GLY A C 1
ATOM 699 O O . GLY A 1 84 ? 0.876 1.854 5.150 1.00 93.00 84 GLY A O 1
ATOM 700 N N . TYR A 1 85 ? 2.202 3.527 5.881 1.00 94.25 85 TYR A N 1
ATOM 701 C CA . TYR A 1 85 ? 2.076 4.397 4.712 1.00 94.25 85 TYR A CA 1
ATOM 702 C C . TYR A 1 85 ? 3.343 5.231 4.544 1.00 94.25 85 TYR A C 1
ATOM 704 O O . TYR A 1 85 ? 3.931 5.636 5.543 1.00 94.25 85 TYR A O 1
ATOM 712 N N . GLN A 1 86 ? 3.767 5.485 3.304 1.00 89.31 86 GLN A N 1
ATOM 713 C CA . GLN A 1 86 ? 5.016 6.206 3.029 1.00 89.31 86 GLN A CA 1
ATOM 714 C C . GLN A 1 86 ? 5.003 7.644 3.574 1.00 89.31 86 GLN A C 1
ATOM 716 O O . GLN A 1 86 ? 6.044 8.129 4.003 1.00 89.31 86 GLN A O 1
ATOM 721 N N . PHE A 1 87 ? 3.843 8.308 3.568 1.00 88.31 87 PHE A N 1
ATOM 722 C CA . PHE A 1 87 ? 3.710 9.702 4.005 1.00 88.31 87 PHE A CA 1
ATOM 723 C C . PHE A 1 87 ? 3.396 9.810 5.498 1.00 88.31 87 PHE A C 1
ATOM 725 O O . PHE A 1 87 ? 4.205 10.315 6.267 1.00 88.31 87 PHE A O 1
ATOM 732 N N . SER A 1 88 ? 2.220 9.335 5.913 1.00 92.25 88 SER A N 1
ATOM 733 C CA . SER A 1 88 ? 1.802 9.263 7.314 1.00 92.25 88 SER A CA 1
ATOM 734 C C . SER A 1 88 ? 0.607 8.321 7.479 1.00 92.25 88 SER A C 1
ATOM 736 O O . SER A 1 88 ? -0.155 8.086 6.536 1.00 92.25 88 SER A O 1
ATOM 738 N N . ILE A 1 89 ? 0.429 7.763 8.676 1.00 94.88 89 ILE A N 1
ATOM 739 C CA . ILE A 1 89 ? -0.729 6.906 8.978 1.00 94.88 89 ILE A CA 1
ATOM 740 C C . ILE A 1 89 ? -2.018 7.739 8.980 1.00 94.88 89 ILE A C 1
ATOM 742 O O . ILE A 1 89 ? -3.071 7.252 8.571 1.00 94.88 89 ILE A O 1
ATOM 746 N N . GLU A 1 90 ? -1.928 8.996 9.402 1.00 93.56 90 GLU A N 1
ATOM 747 C CA . GLU A 1 90 ? -3.021 9.963 9.452 1.00 93.56 90 GLU A CA 1
ATOM 748 C C . GLU A 1 90 ? -3.581 10.205 8.049 1.00 93.56 90 GLU A C 1
ATOM 750 O O . GLU A 1 90 ? -4.774 10.014 7.830 1.00 93.56 90 GLU A O 1
ATOM 755 N N . LEU A 1 91 ? -2.714 10.480 7.067 1.00 90.12 91 LEU A N 1
ATOM 756 C CA . LEU A 1 91 ? -3.128 10.685 5.678 1.00 90.12 91 LEU A CA 1
ATOM 757 C C . LEU A 1 91 ? -3.775 9.428 5.081 1.00 90.12 91 LEU A C 1
ATOM 759 O O . LEU A 1 91 ? -4.734 9.521 4.320 1.00 90.12 91 LEU A O 1
ATOM 763 N N . LYS A 1 92 ? -3.277 8.236 5.432 1.00 93.94 92 LYS A N 1
ATOM 764 C CA . LYS A 1 92 ? -3.881 6.970 4.990 1.00 93.94 92 LYS A CA 1
ATOM 765 C C . LYS A 1 92 ? -5.313 6.815 5.504 1.00 93.94 92 LYS A C 1
ATOM 767 O O . LYS A 1 92 ? -6.177 6.372 4.752 1.00 93.94 92 LYS A O 1
ATOM 772 N N . LYS A 1 93 ? -5.563 7.179 6.767 1.00 94.00 93 LYS A N 1
ATOM 773 C CA . LYS A 1 93 ? -6.910 7.173 7.358 1.00 94.00 93 LYS A CA 1
ATOM 774 C C . LYS A 1 93 ? -7.810 8.204 6.684 1.00 94.00 93 LYS A C 1
ATOM 776 O O . LYS A 1 93 ? -8.894 7.837 6.253 1.00 94.00 93 LYS A O 1
ATOM 781 N N . GLU A 1 94 ? -7.326 9.435 6.506 1.00 90.94 94 GLU A N 1
ATOM 782 C CA . GLU A 1 94 ? -8.063 10.498 5.809 1.00 90.94 94 GLU A CA 1
ATOM 783 C C . GLU A 1 94 ? -8.486 10.072 4.396 1.00 90.94 94 GLU A C 1
ATOM 785 O O . GLU A 1 94 ? -9.634 10.282 4.016 1.00 90.94 94 GLU A O 1
ATOM 790 N N . LEU A 1 95 ? -7.599 9.415 3.638 1.00 90.75 95 LEU A N 1
ATOM 791 C CA . LEU A 1 95 ? -7.914 8.890 2.304 1.00 90.75 95 LEU A CA 1
ATOM 792 C C . LEU A 1 95 ? -9.014 7.829 2.335 1.00 90.75 95 LEU A C 1
ATOM 794 O O . LEU A 1 95 ? -9.961 7.898 1.556 1.00 90.75 95 LEU A O 1
ATOM 798 N N . LEU A 1 96 ? -8.894 6.850 3.231 1.00 93.06 96 LEU A N 1
ATOM 799 C CA . LEU A 1 96 ? -9.880 5.777 3.353 1.00 93.06 96 LEU A CA 1
ATOM 800 C C . LEU A 1 96 ? -11.239 6.298 3.825 1.00 93.06 96 LEU A C 1
ATOM 802 O O . LEU A 1 96 ? -12.270 5.805 3.380 1.00 93.06 96 LEU A O 1
ATOM 806 N N . ASP A 1 97 ? -11.256 7.284 4.717 1.00 91.69 97 ASP A N 1
ATOM 807 C CA . ASP A 1 97 ? -12.494 7.895 5.191 1.00 91.69 97 ASP A CA 1
ATOM 808 C C . ASP A 1 97 ? -13.120 8.803 4.128 1.00 91.69 97 ASP A C 1
ATOM 810 O O . ASP A 1 97 ? -14.339 8.810 3.975 1.00 91.69 97 ASP A O 1
ATOM 814 N N . PHE A 1 98 ? -12.313 9.510 3.335 1.00 86.94 98 PHE A N 1
ATOM 815 C CA . PHE A 1 98 ? -12.794 10.267 2.181 1.00 86.94 98 PHE A CA 1
ATOM 816 C C . PHE A 1 98 ? -13.491 9.362 1.154 1.00 86.94 98 PHE A C 1
ATOM 818 O O . PHE A 1 98 ? -14.580 9.696 0.696 1.00 86.94 98 PHE A O 1
ATOM 825 N N . GLU A 1 99 ? -12.914 8.197 0.847 1.00 88.81 99 GLU A N 1
ATOM 826 C CA . GLU A 1 99 ? -13.491 7.233 -0.102 1.00 88.81 99 GLU A CA 1
ATOM 827 C C . GLU A 1 99 ? -14.822 6.624 0.362 1.00 88.81 99 GLU A C 1
ATOM 829 O O . GLU A 1 99 ? -15.645 6.285 -0.479 1.00 88.81 99 GLU A O 1
ATOM 834 N N . LYS A 1 100 ? -15.067 6.500 1.674 1.00 86.88 100 LYS A N 1
ATOM 835 C CA . LYS A 1 100 ? -16.358 6.016 2.210 1.00 86.88 100 LYS A CA 1
ATOM 836 C C . LYS A 1 100 ? -17.499 7.027 2.059 1.00 86.88 100 LYS A C 1
ATOM 838 O O . LYS A 1 100 ? -18.657 6.646 2.190 1.00 86.88 100 LYS A O 1
ATOM 843 N N . ASN A 1 101 ? -17.167 8.306 1.878 1.00 73.69 101 ASN A N 1
ATOM 844 C CA . ASN A 1 101 ? -18.110 9.427 1.852 1.00 73.69 101 ASN A CA 1
ATOM 845 C C . ASN A 1 101 ? -18.355 9.971 0.426 1.00 73.69 101 ASN A C 1
ATOM 847 O O . ASN A 1 101 ? -18.870 11.084 0.267 1.00 73.69 101 ASN A O 1
ATOM 851 N N . ILE A 1 102 ? -17.939 9.229 -0.603 1.00 64.44 102 ILE A N 1
ATOM 852 C CA . I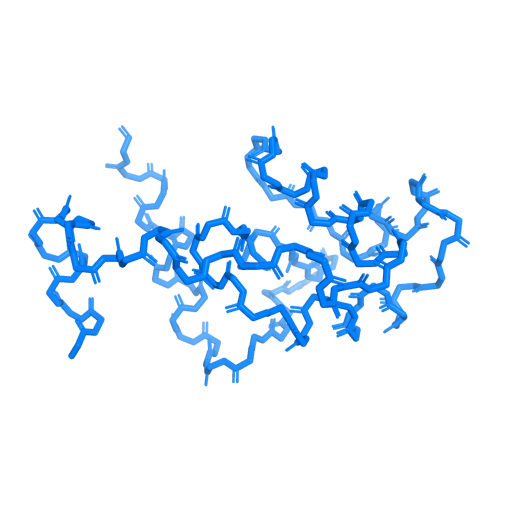LE A 1 102 ? -18.245 9.476 -2.022 1.00 64.44 102 ILE A CA 1
ATOM 853 C C . ILE A 1 102 ? -19.271 8.444 -2.467 1.00 64.44 102 ILE A C 1
ATOM 855 O O . ILE A 1 102 ? -20.225 8.872 -3.150 1.00 64.44 102 ILE A O 1
#

Sequence (102 aa):
MFSMVFKKKDLSFLDYGLLNWEMLSDEQKMVYEFLRHISGVITYKELGERFGFHQRKIAYLVKINPFVYVVPCHRVIAKNSIGGYQFSIELKKELLDFEKNI

InterPro domains:
  IPR001497 Methylated-DNA-[protein]-cysteine S-methyltransferase, active site [PS00374] (71-77)
  IPR014048 Methylated-DNA-[protein]-cysteine S-methyltransferase, DNA binding [PF01035] (28-100)
  IPR014048 Methylated-DNA-[protein]-cysteine S-methyltransferase, DNA binding [TIGR00589] (27-99)
  IPR014048 Methylated-DNA-[protein]-cysteine S-methyltransferase, DNA binding [cd06445] (28-100)
  IPR036217 Methylated DNA-protein cysteine methyltransferase, DNA binding domain [SSF46767] (24-100)
  IPR036388 Winged helix-like DNA-binding domain superfamily [G3DSA:1.10.10.10] (26-101)

Radius of gyration: 13.66 Å; chains: 1; bounding box: 29×37×30 Å

Organism: Desulfurella acetivorans (NCBI:txid33002)

Foldseek 3Di:
DVVCCLVPVDPVPDPPVPPDPVPDDPVLVVLQVVQLPDDAADELVRSCVVVVHDSVVSVVSLLPDPDDPNRPSLRYAHPPGSDDHNPGSVVSVVVNVSVVVD

Secondary structure (DSSP, 8-state):
-HHHHHHH---TT--GGG--GGGS-HHHHHHHHHHHH--S-EEHHHHHHHHT--HHHHHHHHHT-SSBTTB-GGGEEBTTB----SS-HHHHHHHHHHHHT-